Protein AF-A0A953EPS6-F1 (afdb_monomer)

Radius of gyration: 13.83 Å; Cα contacts (8 Å, |Δi|>4): 116; chains: 1; bounding box: 34×36×32 Å

Foldseek 3Di:
DDDLVVLLVLLLVLLQVLCVVVVADRAAEEDDDPDPPDQKDWDADPVRHIYIHGYRPPDDVVVVSVRNLVVRCVSRVPDDPRSVVSSVSSVVSCVVVVSDPDDPVVVPD

Secondary structure (DSSP, 8-state):
---HHHHHHHHHHHHHHHHHHTT---PEEESS-SSTT-SEEEEE-TTS-EEEEE--TTS-HHHHHHHHHHHHHHHTT--HHHHHHHHHHHHHHHHHTT-SSS-GGGG--

Mean predicted aligned error: 4.7 Å

Nearest PDB structures (foldseek):
  7qo7-assembly1_A  TM=3.379E-01  e=9.045E+00  Severe acute respiratory syndrome coronavirus 2
  6cs2-assembly1_A  TM=3.136E-01  e=9.630E+00  Severe acute respiratory syndrome-related coronavirus

Solvent-accessible surface area (backbone atoms only — not comparable to full-atom values): 6613 Å² total; per-residue (Å²): 133,83,54,72,66,59,55,48,53,50,50,52,51,50,48,44,54,51,36,50,77,72,73,44,78,73,62,50,79,48,68,62,34,94,54,85,92,44,62,64,42,78,45,81,45,98,87,73,51,38,40,39,19,34,42,65,79,97,51,63,66,69,59,47,53,50,52,55,52,52,48,48,32,62,77,60,70,50,54,74,72,60,33,55,57,47,52,52,52,50,51,49,48,34,48,78,68,66,68,50,89,73,75,79,80,81,75,81,124

Sequence (109 aa):
MQSSSLRFSESVRVLSDAARRLGWVVPAFRSPPQRPDVDRALRRRGDGHVTIAVRLAGRPFAAVQADLIDALLIVNEIVGADAQSSRRSLWNALALAGQVDGSPALLAA

pLDDT: mean 91.02, std 14.0, range [34.69, 98.69]

Structure (mmCIF, N/CA/C/O backbone):
data_AF-A0A953EPS6-F1
#
_entry.id   AF-A0A953EPS6-F1
#
loop_
_atom_site.group_PDB
_atom_site.id
_atom_site.type_symbol
_atom_site.label_atom_id
_atom_site.label_alt_id
_atom_site.label_comp_id
_atom_site.label_asym_id
_atom_site.label_entity_id
_atom_site.label_seq_id
_atom_site.pdbx_PDB_ins_code
_atom_site.Cartn_x
_atom_site.Cartn_y
_atom_site.Cartn_z
_atom_site.occupancy
_atom_site.B_iso_or_equiv
_atom_site.auth_seq_id
_atom_site.auth_comp_id
_atom_site.auth_asym_id
_atom_site.auth_atom_id
_atom_site.pdbx_PDB_model_num
ATOM 1 N N . MET A 1 1 ? -19.916 3.339 12.668 1.00 57.22 1 MET A N 1
ATOM 2 C CA . MET A 1 1 ? -18.459 3.425 12.412 1.00 57.22 1 MET A CA 1
ATOM 3 C C . MET A 1 1 ? -17.923 2.023 12.174 1.00 57.22 1 MET A C 1
ATOM 5 O O . MET A 1 1 ? -18.093 1.182 13.046 1.00 57.22 1 MET A O 1
ATOM 9 N N . GLN A 1 2 ? -17.336 1.749 11.006 1.00 70.19 2 GLN A N 1
ATOM 10 C CA . GLN A 1 2 ? -16.632 0.483 10.758 1.00 70.19 2 GLN A CA 1
ATOM 11 C C . GLN A 1 2 ? -15.368 0.416 11.634 1.00 70.19 2 GLN A C 1
ATOM 13 O O . GLN A 1 2 ? -14.738 1.446 11.879 1.00 70.19 2 GLN A O 1
ATOM 18 N N . SER A 1 3 ? -14.991 -0.771 12.122 1.00 88.25 3 SER A N 1
ATOM 19 C CA . SER A 1 3 ? -13.738 -0.929 12.869 1.00 88.25 3 SER A CA 1
ATOM 20 C C . SER A 1 3 ? -12.529 -0.709 11.948 1.00 88.25 3 SER A C 1
ATOM 22 O O . SER A 1 3 ? -12.542 -1.097 10.778 1.00 88.25 3 SER A O 1
ATOM 24 N N . SER A 1 4 ? -11.458 -0.103 12.471 1.00 88.31 4 SER A N 1
ATOM 25 C CA . SER A 1 4 ? -10.238 0.190 11.697 1.00 88.31 4 SER A CA 1
ATOM 26 C C . SER A 1 4 ? -9.595 -1.065 11.098 1.00 88.31 4 SER A C 1
ATOM 28 O O . SER A 1 4 ? -9.012 -1.003 10.020 1.00 88.31 4 SER A O 1
ATOM 30 N N . SER A 1 5 ? -9.743 -2.212 11.768 1.00 92.25 5 SER A N 1
ATOM 31 C CA . SER A 1 5 ? -9.252 -3.506 11.283 1.00 92.25 5 SER A CA 1
ATOM 32 C C . SER A 1 5 ? -10.045 -4.015 10.077 1.00 92.25 5 SER A C 1
ATOM 34 O O . SER A 1 5 ? -9.435 -4.446 9.106 1.00 92.25 5 SER A O 1
ATOM 36 N N . LEU A 1 6 ? -11.381 -3.904 10.088 1.00 94.75 6 LEU A N 1
ATOM 37 C CA . LEU A 1 6 ? -12.204 -4.278 8.930 1.00 94.75 6 LEU A CA 1
ATOM 38 C C . LEU A 1 6 ? -11.903 -3.382 7.728 1.00 94.75 6 LEU A C 1
ATOM 40 O O . LEU A 1 6 ? -11.690 -3.881 6.626 1.00 94.75 6 LEU A O 1
ATOM 44 N N . ARG A 1 7 ? -11.803 -2.068 7.957 1.00 95.06 7 ARG A N 1
ATOM 45 C CA . ARG A 1 7 ? -11.464 -1.106 6.902 1.00 95.06 7 ARG A CA 1
ATOM 46 C C . ARG A 1 7 ? -10.077 -1.373 6.305 1.00 95.06 7 ARG A C 1
ATOM 48 O O . ARG A 1 7 ? -9.880 -1.256 5.096 1.00 95.06 7 ARG A O 1
ATOM 55 N N . PHE A 1 8 ? -9.115 -1.767 7.145 1.00 97.00 8 PHE A N 1
ATOM 56 C CA . PHE A 1 8 ? -7.782 -2.186 6.710 1.00 97.00 8 PHE A CA 1
ATOM 57 C C . PHE A 1 8 ? -7.839 -3.437 5.832 1.00 97.00 8 PHE A C 1
ATOM 59 O O . PHE A 1 8 ? -7.292 -3.424 4.731 1.00 97.00 8 PHE A O 1
ATOM 66 N N . SER A 1 9 ? -8.529 -4.488 6.279 1.00 97.75 9 SER A N 1
ATOM 67 C CA . SER A 1 9 ? -8.672 -5.730 5.515 1.00 97.75 9 SER A CA 1
ATOM 68 C C . SER A 1 9 ? -9.350 -5.510 4.160 1.00 97.75 9 SER A C 1
ATOM 70 O O . SER A 1 9 ? -8.866 -6.032 3.157 1.00 97.75 9 SER A O 1
ATOM 72 N N . GLU A 1 10 ? -10.407 -4.695 4.097 1.00 97.94 10 GLU A N 1
ATOM 73 C CA . GLU A 1 10 ? -11.074 -4.356 2.832 1.00 97.94 10 GLU A CA 1
ATOM 74 C C . GLU A 1 10 ? -10.169 -3.549 1.897 1.00 97.94 10 GLU A C 1
ATOM 76 O O . GLU A 1 10 ? -10.034 -3.892 0.722 1.00 97.94 10 GLU A O 1
ATOM 81 N N . SER A 1 11 ? -9.472 -2.529 2.409 1.00 98.12 11 SER A N 1
ATOM 82 C CA . SER A 1 11 ? -8.517 -1.754 1.603 1.00 98.12 11 SER A CA 1
ATOM 83 C C . SER A 1 11 ? -7.397 -2.642 1.047 1.00 98.12 11 SER A C 1
ATOM 85 O O . SER A 1 11 ? -7.073 -2.559 -0.137 1.00 98.12 11 SER A O 1
ATOM 87 N N . VAL A 1 12 ? -6.840 -3.543 1.866 1.00 98.56 12 VAL A N 1
ATOM 88 C CA . VAL A 1 12 ? -5.827 -4.517 1.431 1.00 98.56 12 VAL A CA 1
ATOM 89 C C . VAL A 1 12 ? -6.373 -5.439 0.345 1.00 98.56 12 VAL A C 1
ATOM 91 O O . VAL A 1 12 ? -5.677 -5.678 -0.642 1.00 98.56 12 VAL A O 1
ATOM 94 N N . ARG A 1 13 ? -7.603 -5.943 0.490 1.00 98.62 13 ARG A N 1
ATOM 95 C CA . ARG A 1 13 ? -8.244 -6.808 -0.508 1.00 98.62 13 ARG A CA 1
ATOM 96 C C . ARG A 1 13 ? -8.379 -6.094 -1.852 1.00 98.62 13 ARG A C 1
ATOM 98 O O . ARG A 1 13 ? -7.897 -6.603 -2.860 1.00 98.62 13 ARG A O 1
ATOM 105 N N . VAL A 1 14 ? -8.952 -4.890 -1.848 1.00 98.69 14 VAL A N 1
ATOM 106 C CA . VAL A 1 14 ? -9.163 -4.070 -3.052 1.00 98.69 14 VAL A CA 1
ATOM 107 C C . VAL A 1 14 ? -7.843 -3.761 -3.758 1.00 98.69 14 VAL A C 1
ATOM 109 O O . VAL A 1 14 ? -7.729 -3.954 -4.970 1.00 98.69 14 VAL A O 1
ATOM 112 N N . LEU A 1 15 ? -6.830 -3.324 -3.006 1.00 98.69 15 LEU A N 1
ATOM 113 C CA . LEU A 1 15 ? -5.513 -3.005 -3.558 1.00 98.69 15 LEU A CA 1
ATOM 114 C C . LEU A 1 15 ? -4.792 -4.247 -4.085 1.00 98.69 15 LEU A C 1
ATOM 116 O O . LEU A 1 15 ? -4.164 -4.183 -5.138 1.00 98.69 15 LEU A O 1
ATOM 120 N N . SER A 1 16 ? -4.914 -5.383 -3.397 1.00 98.56 16 SER A N 1
ATOM 121 C CA . SER A 1 16 ? -4.343 -6.653 -3.858 1.00 98.56 16 SER A CA 1
ATOM 122 C C . SER A 1 16 ? -4.967 -7.094 -5.179 1.00 98.56 16 SER A C 1
ATOM 124 O O . SER A 1 16 ? -4.252 -7.510 -6.086 1.00 98.56 16 SER A O 1
ATOM 126 N N . ASP A 1 17 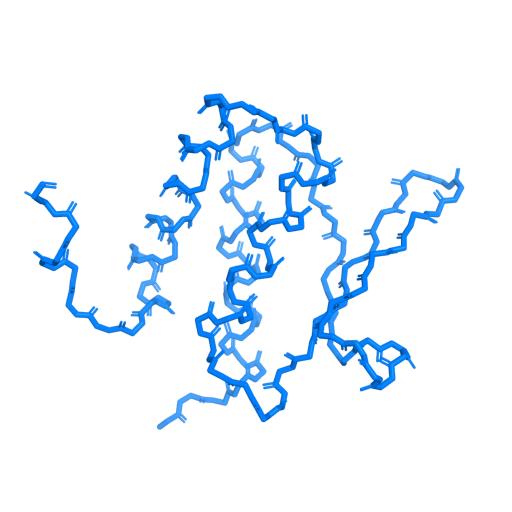? -6.286 -6.973 -5.322 1.00 98.62 17 ASP A N 1
ATOM 127 C CA . ASP A 1 17 ? -6.978 -7.322 -6.564 1.00 98.62 17 ASP A CA 1
ATOM 128 C C . ASP A 1 17 ? -6.607 -6.375 -7.710 1.00 98.62 17 ASP A C 1
ATOM 130 O O . ASP A 1 17 ? -6.413 -6.818 -8.842 1.00 98.62 17 ASP A O 1
ATOM 134 N N . ALA A 1 18 ? -6.465 -5.077 -7.426 1.00 98.25 18 ALA A N 1
ATOM 135 C CA . ALA A 1 18 ? -5.983 -4.108 -8.404 1.00 98.25 18 ALA A CA 1
ATOM 136 C C . ALA A 1 18 ? -4.540 -4.409 -8.843 1.00 98.25 18 ALA A C 1
ATOM 138 O O . ALA A 1 18 ? -4.272 -4.457 -10.040 1.00 98.25 18 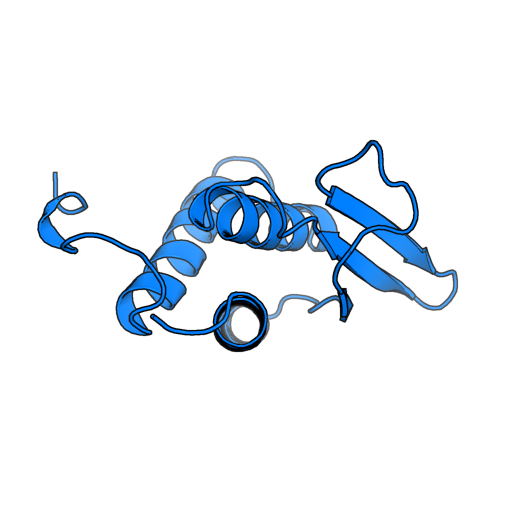ALA A O 1
ATOM 139 N N . ALA A 1 19 ? -3.638 -4.698 -7.903 1.00 97.75 19 ALA A N 1
ATOM 140 C CA . ALA A 1 19 ? -2.255 -5.066 -8.194 1.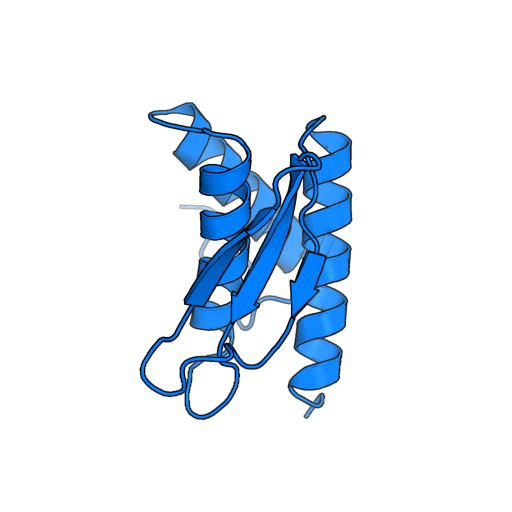00 97.75 19 ALA A CA 1
ATOM 141 C C . ALA A 1 19 ? -2.162 -6.348 -9.043 1.00 97.75 19 ALA A C 1
ATOM 143 O O . ALA A 1 19 ? -1.440 -6.371 -10.036 1.00 97.75 19 ALA A O 1
ATOM 144 N N . ARG A 1 20 ? -2.955 -7.387 -8.737 1.00 98.00 20 ARG A N 1
ATOM 145 C CA . ARG A 1 20 ? -3.012 -8.6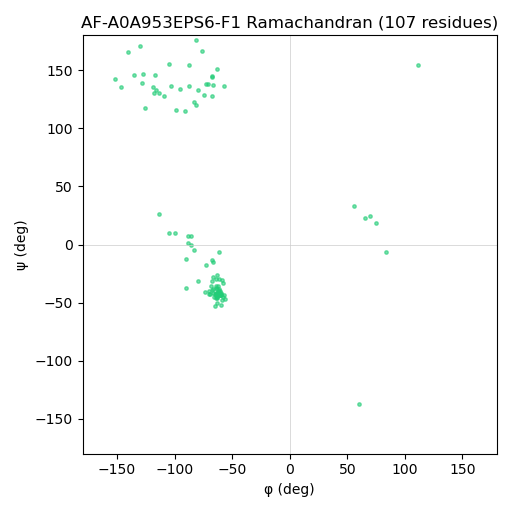13 -9.560 1.00 98.00 20 ARG A CA 1
ATOM 146 C C . ARG A 1 20 ? -3.451 -8.328 -10.994 1.00 98.00 20 ARG A C 1
ATOM 148 O O . ARG A 1 20 ? -2.860 -8.871 -11.920 1.00 98.00 20 ARG A O 1
ATOM 155 N N . ARG A 1 21 ? -4.453 -7.462 -11.188 1.00 97.25 21 ARG A N 1
ATOM 156 C CA . ARG A 1 21 ? -4.908 -7.045 -12.529 1.00 97.25 21 ARG A CA 1
ATOM 157 C C . ARG A 1 21 ? -3.835 -6.293 -13.319 1.00 97.25 21 ARG A C 1
ATOM 159 O O . ARG A 1 21 ? -3.855 -6.344 -14.542 1.00 97.25 21 ARG A O 1
ATOM 166 N N . LEU A 1 22 ? -2.905 -5.634 -12.632 1.00 94.75 22 LEU A N 1
ATOM 167 C CA . LEU A 1 22 ? -1.745 -4.967 -13.228 1.00 94.75 22 LEU A CA 1
ATOM 168 C C . LEU A 1 22 ? -0.544 -5.912 -13.435 1.00 94.75 22 LEU A C 1
ATOM 170 O O . LEU A 1 22 ? 0.495 -5.472 -13.917 1.00 94.75 22 LEU A O 1
ATOM 174 N N . GLY A 1 23 ? -0.659 -7.196 -13.071 1.00 96.44 23 GLY A N 1
ATOM 175 C CA . GLY A 1 23 ? 0.434 -8.170 -13.160 1.00 96.44 23 GLY A CA 1
ATOM 176 C C . GLY A 1 23 ? 1.510 -8.005 -12.082 1.00 96.44 23 GLY A C 1
ATOM 177 O O . GLY A 1 23 ? 2.625 -8.489 -12.248 1.00 96.44 23 GLY A O 1
ATOM 178 N N . TRP A 1 24 ? 1.203 -7.305 -10.990 1.00 96.94 24 TRP A N 1
ATOM 179 C CA . TRP A 1 24 ? 2.166 -6.980 -9.941 1.00 96.94 24 TRP A CA 1
ATOM 180 C C . TRP A 1 24 ? 2.272 -8.065 -8.870 1.00 96.94 24 TRP A C 1
ATOM 182 O O . TRP A 1 24 ? 1.312 -8.778 -8.560 1.00 96.94 24 TRP A O 1
ATOM 192 N N . VAL A 1 25 ? 3.433 -8.116 -8.219 1.00 95.44 25 VAL A N 1
ATOM 193 C CA . VAL A 1 25 ? 3.643 -8.878 -6.990 1.00 95.44 25 VAL A CA 1
ATOM 194 C C . VAL A 1 25 ? 2.838 -8.241 -5.858 1.00 95.44 25 VAL A C 1
ATOM 196 O O . VAL A 1 25 ? 2.953 -7.046 -5.570 1.00 95.44 25 VAL A O 1
ATOM 199 N N . VAL A 1 26 ? 2.046 -9.069 -5.176 1.00 97.44 26 VAL A N 1
ATOM 200 C CA . VAL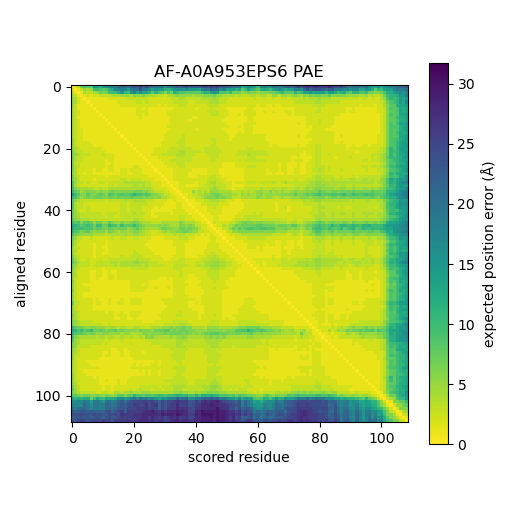 A 1 26 ? 1.278 -8.674 -3.990 1.00 97.44 26 VAL A CA 1
ATOM 201 C C . VAL A 1 26 ? 2.034 -9.106 -2.730 1.00 97.44 26 VAL A C 1
ATOM 203 O O . VAL A 1 26 ? 2.192 -10.309 -2.507 1.00 97.44 26 VAL A O 1
ATOM 206 N N . PRO A 1 27 ? 2.496 -8.169 -1.882 1.00 97.38 27 PRO A N 1
ATOM 207 C CA . PRO A 1 27 ? 3.145 -8.515 -0.627 1.00 97.38 27 PRO A CA 1
ATOM 208 C C . PRO A 1 27 ? 2.125 -8.964 0.430 1.00 97.38 27 PRO A C 1
ATOM 210 O O . PRO A 1 27 ? 0.922 -8.726 0.322 1.00 97.38 27 PRO A O 1
ATOM 213 N N . ALA A 1 28 ? 2.612 -9.566 1.513 1.00 97.56 28 ALA A N 1
ATOM 214 C CA . ALA A 1 28 ? 1.801 -9.779 2.705 1.00 97.56 28 ALA A CA 1
ATOM 215 C C . ALA A 1 28 ? 1.627 -8.455 3.465 1.00 97.56 28 ALA A C 1
ATOM 217 O O . ALA A 1 28 ? 2.618 -7.804 3.795 1.00 97.56 28 ALA A O 1
ATOM 218 N N . PHE A 1 29 ? 0.394 -8.085 3.804 1.00 97.94 29 PHE A N 1
ATOM 219 C CA . PHE A 1 29 ? 0.100 -6.876 4.577 1.00 97.94 29 PHE A CA 1
ATOM 220 C C . PHE A 1 29 ? -0.228 -7.207 6.035 1.00 97.94 29 PHE A C 1
ATOM 222 O O . PHE A 1 29 ? -0.956 -8.160 6.318 1.00 97.94 29 PHE A O 1
ATOM 229 N N . ARG A 1 30 ? 0.316 -6.427 6.973 1.00 97.00 30 ARG A N 1
ATOM 230 C CA . ARG A 1 30 ? 0.139 -6.599 8.423 1.00 97.00 30 ARG A CA 1
ATOM 231 C C . ARG A 1 30 ? -0.010 -5.255 9.142 1.00 97.00 30 ARG A C 1
ATOM 233 O O . ARG A 1 30 ? 0.304 -4.198 8.605 1.00 97.00 30 ARG A O 1
ATOM 240 N N . SER A 1 31 ? -0.466 -5.316 10.386 1.00 95.94 31 SER A N 1
ATOM 241 C CA . SER A 1 31 ? -0.483 -4.199 11.331 1.00 95.94 31 SER A CA 1
ATOM 242 C C . SER A 1 31 ? -0.390 -4.757 12.760 1.00 95.94 31 SER A C 1
ATOM 244 O O . SER A 1 31 ? -1.030 -5.779 13.020 1.00 95.94 31 SER A O 1
ATOM 246 N N . PRO A 1 32 ? 0.326 -4.103 13.694 1.00 95.19 32 PRO A N 1
ATOM 247 C CA . PRO A 1 32 ? 1.217 -2.955 13.485 1.00 95.19 32 PRO A CA 1
ATOM 248 C C . PRO A 1 32 ? 2.615 -3.389 12.983 1.00 95.19 32 PRO A C 1
ATOM 250 O O . PRO A 1 32 ? 2.895 -4.588 12.879 1.00 95.19 32 PRO A O 1
ATOM 253 N N . PRO A 1 33 ? 3.521 -2.444 12.668 1.00 96.19 33 PRO A N 1
ATOM 254 C CA . PRO A 1 33 ? 4.940 -2.739 12.490 1.00 96.19 33 PRO A CA 1
ATOM 255 C C . PRO A 1 33 ? 5.567 -3.260 13.789 1.00 96.19 33 PRO A C 1
ATOM 257 O O . PRO A 1 33 ? 5.147 -2.897 14.883 1.00 96.19 33 PRO A O 1
ATOM 260 N N . GLN A 1 34 ? 6.610 -4.088 13.672 1.00 93.06 34 GLN A N 1
ATOM 261 C CA . GLN A 1 34 ? 7.347 -4.595 14.840 1.00 93.06 34 GLN A CA 1
ATOM 262 C C . GLN A 1 34 ? 8.099 -3.476 15.583 1.00 93.06 34 GLN A C 1
ATOM 264 O O . GLN A 1 34 ? 8.323 -3.566 16.786 1.00 93.06 34 GLN A O 1
ATOM 269 N N . ARG A 1 35 ? 8.488 -2.426 14.853 1.00 92.19 35 ARG A N 1
ATOM 270 C CA . ARG A 1 35 ? 9.085 -1.205 15.389 1.00 92.19 35 ARG A CA 1
ATOM 271 C C . ARG A 1 35 ? 7.970 -0.192 15.689 1.00 92.19 35 ARG A C 1
ATOM 273 O O . ARG A 1 35 ? 7.298 0.221 14.747 1.00 92.19 35 ARG A O 1
ATOM 280 N N . PRO A 1 36 ? 7.733 0.190 16.954 1.00 84.19 36 PRO A N 1
ATOM 281 C CA . PRO A 1 36 ? 6.605 1.052 17.316 1.00 84.19 36 PRO A CA 1
ATOM 282 C C . PRO A 1 36 ? 6.792 2.516 16.887 1.00 84.19 36 PRO A C 1
ATOM 284 O O . PRO A 1 36 ? 5.819 3.261 16.824 1.00 84.19 36 PRO A O 1
ATOM 287 N N . ASP A 1 37 ? 8.026 2.918 16.582 1.00 90.81 37 ASP A N 1
ATOM 288 C CA . ASP A 1 37 ? 8.435 4.269 16.193 1.00 90.81 37 ASP A CA 1
ATOM 289 C C . ASP A 1 37 ? 8.218 4.582 14.705 1.00 90.81 37 ASP 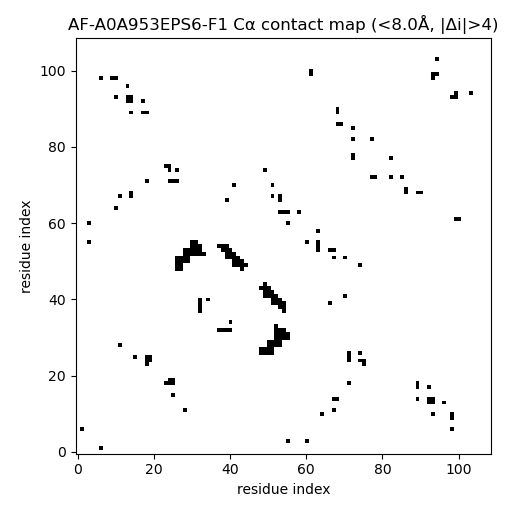A C 1
ATOM 291 O O . ASP A 1 37 ? 8.443 5.713 14.279 1.00 90.81 37 ASP A O 1
ATOM 295 N N . VAL A 1 38 ? 7.786 3.601 13.904 1.00 95.06 38 VAL A N 1
ATOM 296 C CA . VAL A 1 38 ? 7.600 3.774 12.459 1.00 95.06 38 VAL A CA 1
ATOM 297 C C . VAL A 1 38 ? 6.148 3.598 12.037 1.00 95.06 38 VAL A C 1
ATOM 299 O O . VAL A 1 38 ? 5.406 2.763 12.554 1.00 95.06 38 VAL A O 1
ATOM 302 N N . ASP A 1 39 ? 5.757 4.361 11.023 1.00 96.19 39 ASP A N 1
ATOM 303 C CA . ASP A 1 39 ? 4.418 4.295 10.434 1.00 96.19 39 ASP A CA 1
ATOM 304 C C . ASP A 1 39 ? 4.256 3.134 9.460 1.00 96.19 39 ASP A C 1
ATOM 306 O O . ASP A 1 39 ? 3.173 2.561 9.337 1.00 96.19 39 ASP A O 1
ATOM 310 N N . ARG A 1 40 ? 5.348 2.769 8.789 1.00 97.06 40 ARG A N 1
ATOM 311 C CA . ARG A 1 40 ? 5.396 1.729 7.770 1.00 97.06 40 ARG A CA 1
ATOM 312 C C . ARG A 1 40 ? 6.744 1.028 7.823 1.00 97.06 40 ARG A C 1
ATOM 314 O O . ARG A 1 40 ? 7.785 1.675 7.880 1.00 97.06 40 ARG A O 1
ATOM 321 N N . ALA A 1 41 ? 6.724 -0.297 7.754 1.00 97.06 41 ALA A N 1
ATOM 322 C CA . ALA A 1 41 ? 7.914 -1.126 7.635 1.00 97.06 41 ALA A CA 1
ATOM 323 C C . ALA A 1 41 ? 7.771 -2.091 6.458 1.00 97.06 41 ALA A C 1
ATOM 325 O O . ALA A 1 41 ? 6.713 -2.687 6.255 1.00 97.06 41 ALA A O 1
ATOM 326 N N . LEU A 1 42 ? 8.859 -2.271 5.714 1.00 96.19 42 LEU A N 1
ATOM 327 C CA . LEU A 1 42 ? 8.975 -3.240 4.632 1.00 96.19 42 LEU A CA 1
ATOM 328 C C . LEU A 1 42 ? 10.075 -4.233 4.994 1.00 96.19 42 LEU A C 1
ATOM 330 O O . LEU A 1 42 ? 11.182 -3.840 5.358 1.00 96.19 42 LEU A O 1
ATOM 334 N N . ARG A 1 43 ? 9.774 -5.527 4.887 1.00 95.56 43 ARG A N 1
ATOM 335 C CA . ARG A 1 43 ? 10.739 -6.608 5.097 1.00 95.56 43 ARG A CA 1
ATOM 336 C C . ARG A 1 43 ? 10.757 -7.522 3.883 1.00 95.56 43 ARG A C 1
ATOM 338 O O . ARG A 1 43 ? 9.756 -8.181 3.606 1.00 95.56 43 ARG A O 1
ATOM 345 N N . ARG A 1 44 ? 11.905 -7.595 3.206 1.00 94.75 44 ARG A N 1
ATOM 346 C CA . ARG A 1 44 ? 12.186 -8.608 2.181 1.00 94.75 44 ARG A CA 1
ATOM 347 C C . ARG A 1 44 ? 12.759 -9.857 2.855 1.00 94.75 44 ARG A C 1
ATOM 349 O O . ARG A 1 44 ? 13.567 -9.750 3.780 1.00 94.75 44 ARG A O 1
ATOM 356 N N . ARG A 1 45 ? 12.288 -11.030 2.451 1.00 90.94 45 ARG A N 1
ATOM 357 C CA . ARG A 1 45 ? 12.782 -12.340 2.888 1.00 90.94 45 ARG A CA 1
ATOM 358 C C . ARG A 1 45 ? 13.626 -12.950 1.764 1.00 90.94 45 ARG A C 1
ATOM 360 O O . ARG A 1 45 ? 13.458 -12.593 0.603 1.00 90.94 45 ARG A O 1
ATOM 367 N N . GLY A 1 46 ? 14.551 -13.843 2.120 1.00 88.25 46 GLY A N 1
ATOM 368 C CA . GLY A 1 46 ? 15.464 -14.476 1.154 1.00 88.25 46 GLY A CA 1
ATOM 369 C C . GLY A 1 46 ? 14.772 -15.401 0.144 1.00 88.25 46 GLY A C 1
ATOM 370 O O . GLY A 1 46 ? 15.351 -15.717 -0.882 1.00 88.25 46 GLY A O 1
ATOM 371 N N . ASP A 1 47 ? 13.527 -15.787 0.415 1.00 89.62 47 ASP A N 1
ATOM 372 C CA . ASP A 1 47 ? 12.646 -16.588 -0.444 1.00 89.62 47 ASP A CA 1
ATOM 373 C C . ASP A 1 47 ? 11.820 -15.732 -1.431 1.00 89.62 47 ASP A C 1
ATOM 375 O O . ASP A 1 47 ? 10.918 -16.235 -2.093 1.00 89.62 47 ASP A O 1
ATOM 379 N N . GLY A 1 48 ? 12.096 -14.426 -1.515 1.00 84.69 48 GLY A N 1
ATOM 380 C CA . GLY A 1 48 ? 11.378 -13.493 -2.385 1.00 84.69 48 GLY A CA 1
ATOM 381 C C . GLY A 1 48 ? 10.071 -12.956 -1.795 1.00 84.69 48 GLY A C 1
ATOM 382 O O . GLY A 1 48 ? 9.493 -12.022 -2.355 1.00 84.69 48 GLY A O 1
ATOM 383 N N . HIS A 1 49 ? 9.615 -13.450 -0.639 1.00 92.62 49 HIS A N 1
ATOM 384 C CA . HIS A 1 49 ? 8.426 -12.906 0.008 1.00 92.62 49 HIS A CA 1
ATOM 385 C C . HIS A 1 49 ? 8.695 -11.515 0.593 1.00 92.62 49 HIS A C 1
ATOM 387 O O . HIS A 1 49 ? 9.701 -11.257 1.262 1.00 92.62 49 HIS A O 1
ATOM 393 N N . VAL A 1 50 ? 7.735 -10.608 0.409 1.00 96.69 50 VAL A N 1
ATOM 394 C CA . VAL A 1 50 ? 7.778 -9.270 1.003 1.00 96.69 50 VAL A CA 1
ATOM 395 C C . VAL A 1 50 ? 6.620 -9.100 1.972 1.00 96.69 50 VAL A C 1
ATOM 397 O O . VAL A 1 50 ? 5.479 -9.438 1.665 1.00 96.69 50 VAL A O 1
ATOM 400 N N . THR A 1 51 ? 6.912 -8.588 3.166 1.00 97.62 51 THR A N 1
ATOM 401 C CA . THR A 1 51 ? 5.899 -8.195 4.150 1.00 97.62 51 THR A CA 1
ATOM 402 C C . THR A 1 51 ? 5.928 -6.689 4.348 1.00 97.62 51 THR A C 1
ATOM 404 O O . THR A 1 51 ? 6.986 -6.117 4.612 1.00 97.62 51 THR A O 1
ATOM 407 N N . ILE A 1 52 ? 4.754 -6.074 4.274 1.00 97.88 52 ILE A N 1
ATOM 408 C CA . ILE A 1 52 ? 4.502 -4.675 4.594 1.00 97.88 52 ILE A CA 1
ATOM 409 C C . ILE A 1 52 ? 3.706 -4.631 5.889 1.00 97.88 52 ILE A C 1
ATOM 411 O O . ILE A 1 52 ? 2.667 -5.279 6.004 1.00 97.88 52 ILE A O 1
ATOM 415 N N . ALA A 1 53 ? 4.177 -3.867 6.864 1.00 97.88 53 ALA A N 1
ATOM 416 C CA . ALA A 1 53 ? 3.433 -3.592 8.081 1.00 97.88 53 ALA A CA 1
ATOM 417 C C . ALA A 1 53 ? 3.169 -2.092 8.202 1.00 97.88 53 ALA A C 1
ATOM 419 O O . ALA A 1 53 ? 4.085 -1.303 7.979 1.00 97.88 53 ALA A O 1
ATOM 420 N N . VAL A 1 54 ? 1.945 -1.699 8.559 1.00 97.94 54 VAL A N 1
ATOM 421 C CA . VAL A 1 54 ? 1.546 -0.289 8.711 1.00 97.94 54 VAL A CA 1
ATOM 422 C C . VAL A 1 54 ? 0.901 -0.036 10.065 1.00 97.94 54 VAL A C 1
ATOM 424 O O . VAL A 1 54 ? 0.228 -0.904 10.621 1.00 97.94 54 VAL A O 1
ATOM 427 N N . ARG A 1 55 ? 1.111 1.157 10.616 1.00 97.12 55 ARG A N 1
ATOM 428 C CA . ARG A 1 55 ? 0.487 1.608 11.860 1.00 97.12 55 ARG A CA 1
ATOM 429 C C . ARG A 1 55 ? -0.904 2.160 11.558 1.00 97.12 55 ARG A C 1
ATOM 431 O O . ARG A 1 55 ? -1.027 3.108 10.786 1.00 97.12 55 ARG A O 1
ATOM 438 N N . LEU A 1 56 ? -1.934 1.591 12.190 1.00 95.75 56 LEU A N 1
ATOM 439 C CA . LEU A 1 56 ? -3.317 2.090 12.100 1.00 95.75 56 LEU A CA 1
ATOM 440 C C . LEU A 1 56 ? -3.648 3.127 13.182 1.00 95.75 56 LEU A C 1
ATOM 442 O O . LEU A 1 56 ? -4.401 4.065 12.942 1.00 95.75 56 LEU A O 1
ATOM 446 N N . ALA A 1 57 ? -3.124 2.937 14.393 1.00 92.44 57 ALA A N 1
ATOM 447 C CA . ALA A 1 57 ? -3.507 3.729 15.557 1.00 92.44 57 ALA A CA 1
ATOM 448 C C . ALA A 1 57 ? -2.945 5.157 15.499 1.00 92.44 57 ALA A C 1
ATOM 450 O O . ALA A 1 57 ? -1.772 5.350 15.177 1.00 92.44 57 ALA A O 1
ATOM 451 N N . GLY A 1 58 ? -3.773 6.140 15.871 1.00 91.50 58 GLY A N 1
ATOM 452 C CA . GLY A 1 58 ? -3.374 7.548 15.981 1.00 91.50 58 GLY A CA 1
ATOM 453 C C . GLY A 1 58 ? -3.080 8.223 14.640 1.00 91.50 58 GLY A C 1
ATOM 454 O O . GLY A 1 58 ? -2.286 9.159 14.602 1.00 91.50 58 GLY A O 1
ATOM 455 N N . ARG A 1 59 ? -3.651 7.721 13.537 1.00 91.25 59 ARG A N 1
ATOM 456 C CA . ARG A 1 59 ? -3.424 8.246 12.186 1.00 91.25 59 ARG A CA 1
ATOM 457 C C . ARG A 1 59 ? -4.741 8.364 11.418 1.00 91.25 59 ARG A C 1
ATOM 459 O O . ARG A 1 59 ? -5.613 7.508 11.586 1.00 91.25 59 ARG A O 1
ATOM 466 N N . PRO A 1 60 ? -4.887 9.372 10.541 1.00 93.31 60 PRO A N 1
ATOM 467 C CA . PRO A 1 60 ? -5.958 9.384 9.556 1.00 93.31 60 PRO A CA 1
ATOM 468 C C . PRO A 1 60 ? -5.890 8.124 8.692 1.00 93.31 60 PRO A C 1
ATOM 470 O O . PRO A 1 60 ? -4.816 7.738 8.229 1.00 93.31 60 PRO A O 1
ATOM 473 N N . PHE A 1 61 ? -7.034 7.494 8.434 1.00 94.50 61 PHE A N 1
ATOM 474 C CA . PHE A 1 61 ? -7.050 6.244 7.675 1.00 94.50 61 PHE A CA 1
ATOM 475 C C . PHE A 1 61 ? -6.556 6.425 6.226 1.00 94.50 61 PHE A C 1
ATOM 477 O O . PHE A 1 61 ? -5.905 5.538 5.680 1.00 94.50 61 PHE A O 1
ATOM 484 N N . ALA A 1 62 ? -6.753 7.608 5.636 1.00 94.69 62 ALA A N 1
ATOM 485 C CA . ALA A 1 62 ? -6.191 7.956 4.329 1.00 94.69 62 ALA A CA 1
ATOM 486 C C . ALA A 1 62 ? -4.650 7.859 4.290 1.00 94.69 62 ALA A C 1
ATOM 488 O O . ALA A 1 62 ? -4.089 7.448 3.277 1.00 94.69 62 ALA A O 1
ATOM 489 N N . ALA A 1 63 ? -3.955 8.156 5.397 1.00 95.81 63 ALA A N 1
ATOM 490 C CA . ALA A 1 63 ? -2.500 7.997 5.478 1.00 95.81 63 ALA A CA 1
ATOM 491 C C . ALA A 1 63 ? -2.087 6.515 5.454 1.00 95.81 63 ALA A C 1
ATOM 493 O O . ALA A 1 63 ? -1.092 6.158 4.829 1.00 95.81 63 ALA A O 1
ATOM 494 N N . VAL A 1 64 ? -2.889 5.633 6.063 1.00 97.06 64 VAL A N 1
ATOM 495 C CA . VAL A 1 64 ? -2.700 4.175 5.977 1.00 97.06 64 VAL A CA 1
ATOM 496 C C . VAL A 1 64 ? -2.868 3.697 4.534 1.00 97.06 64 VAL A C 1
ATOM 498 O O . VAL A 1 64 ? -2.071 2.901 4.048 1.00 97.06 64 VAL A O 1
ATOM 501 N N . GLN A 1 65 ? -3.892 4.178 3.831 1.00 97.81 65 GLN A N 1
ATOM 502 C CA . GLN A 1 65 ? -4.133 3.810 2.433 1.00 97.81 65 GLN A CA 1
ATOM 503 C C . GLN A 1 65 ? -3.007 4.294 1.514 1.00 97.81 65 GLN A C 1
AT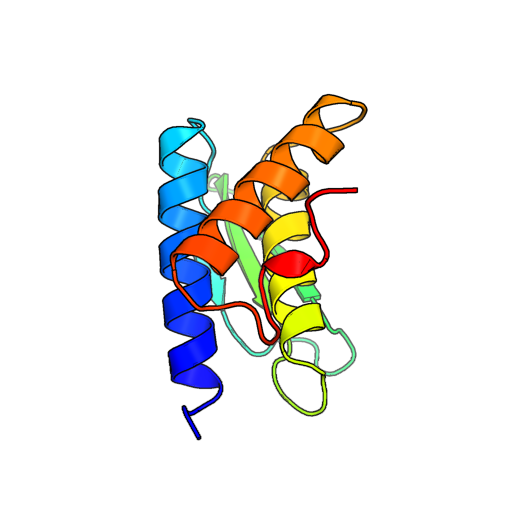OM 505 O O . GLN A 1 65 ? -2.530 3.519 0.685 1.00 97.81 65 GLN A O 1
ATOM 510 N N . ALA A 1 66 ? -2.526 5.525 1.714 1.00 97.81 66 ALA A N 1
ATOM 511 C CA . ALA A 1 66 ? -1.354 6.046 1.016 1.00 97.81 66 ALA A CA 1
ATOM 512 C C . ALA A 1 66 ? -0.123 5.154 1.246 1.00 97.81 66 ALA A C 1
ATOM 514 O O . ALA A 1 66 ? 0.563 4.789 0.293 1.00 97.81 66 ALA A O 1
ATOM 515 N N . ASP A 1 67 ? 0.098 4.717 2.490 1.00 98.00 67 ASP A N 1
ATOM 516 C CA . ASP A 1 67 ? 1.194 3.815 2.834 1.00 98.00 67 ASP A CA 1
ATOM 517 C C . ASP A 1 67 ? 1.122 2.462 2.122 1.00 98.00 67 ASP A C 1
ATOM 519 O O . ASP A 1 67 ? 2.149 1.935 1.691 1.00 98.00 67 ASP A O 1
ATOM 523 N N . LEU A 1 68 ? -0.079 1.894 1.993 1.00 98.38 68 LEU A N 1
ATOM 524 C CA . LEU A 1 68 ? -0.299 0.636 1.276 1.00 98.38 68 LEU A CA 1
ATOM 525 C C . LEU A 1 68 ? -0.029 0.785 -0.226 1.00 98.38 68 LEU A C 1
ATOM 527 O O . LEU A 1 68 ? 0.599 -0.089 -0.826 1.00 98.38 68 LEU A O 1
ATOM 531 N N . ILE A 1 69 ? -0.476 1.893 -0.818 1.00 98.38 69 ILE A N 1
ATOM 532 C CA . ILE A 1 69 ? -0.270 2.203 -2.235 1.00 98.38 69 ILE A CA 1
ATOM 533 C C . ILE A 1 69 ? 1.217 2.391 -2.526 1.00 98.38 69 ILE A C 1
ATOM 535 O O . ILE A 1 69 ? 1.761 1.716 -3.397 1.00 98.38 69 ILE A O 1
ATOM 539 N N . ASP A 1 70 ? 1.900 3.251 -1.771 1.00 97.69 70 ASP A N 1
ATOM 540 C CA . ASP A 1 70 ? 3.328 3.491 -1.975 1.00 97.69 70 ASP A CA 1
ATOM 541 C C . ASP A 1 70 ? 4.150 2.219 -1.749 1.00 97.69 70 ASP A C 1
ATOM 543 O O . ASP A 1 70 ? 5.112 1.971 -2.473 1.00 97.69 70 ASP A O 1
ATOM 547 N N . ALA A 1 71 ? 3.758 1.370 -0.795 1.00 97.12 71 ALA A N 1
ATOM 548 C CA . ALA A 1 71 ? 4.411 0.083 -0.602 1.00 97.12 71 ALA A CA 1
ATOM 549 C C . ALA A 1 71 ? 4.282 -0.830 -1.829 1.00 97.12 71 ALA A C 1
ATOM 551 O O . ALA A 1 71 ? 5.263 -1.475 -2.191 1.00 97.12 71 ALA A O 1
ATOM 552 N N . LEU A 1 72 ? 3.121 -0.876 -2.492 1.00 97.94 72 LEU A N 1
ATOM 553 C CA . LEU A 1 72 ? 2.955 -1.646 -3.730 1.00 97.94 72 LEU A CA 1
ATOM 554 C C . LEU A 1 72 ? 3.870 -1.137 -4.844 1.00 97.94 72 LEU A C 1
ATOM 556 O O . LEU A 1 72 ? 4.498 -1.951 -5.519 1.00 97.94 72 LEU A O 1
ATOM 560 N N . LEU A 1 73 ? 3.993 0.183 -4.993 1.00 97.94 73 LEU A N 1
ATOM 561 C CA . LEU A 1 73 ? 4.905 0.784 -5.965 1.00 97.94 73 LEU A CA 1
ATOM 562 C C . LEU A 1 73 ? 6.366 0.438 -5.652 1.00 97.94 73 LEU A C 1
ATOM 564 O O . LEU A 1 73 ? 7.093 0.033 -6.550 1.00 97.94 73 LEU A O 1
ATOM 568 N N . ILE A 1 74 ? 6.785 0.542 -4.386 1.00 97.19 74 ILE A N 1
ATOM 569 C CA . ILE A 1 74 ? 8.155 0.221 -3.950 1.00 97.19 74 ILE A CA 1
ATOM 570 C C . ILE A 1 74 ? 8.474 -1.263 -4.159 1.00 97.19 74 ILE A C 1
ATOM 572 O O . ILE A 1 74 ? 9.574 -1.610 -4.582 1.00 97.19 74 ILE A O 1
ATOM 576 N N . VAL A 1 75 ? 7.534 -2.157 -3.843 1.00 96.94 75 VAL A N 1
ATOM 577 C CA . VAL A 1 75 ? 7.735 -3.605 -4.000 1.00 96.94 75 VAL A CA 1
ATOM 578 C C . VAL A 1 75 ? 7.931 -3.985 -5.461 1.00 96.94 75 VAL A C 1
ATOM 580 O O . VAL A 1 75 ? 8.757 -4.855 -5.728 1.00 96.94 75 VAL A O 1
ATOM 583 N N . ASN A 1 76 ? 7.209 -3.314 -6.358 1.00 96.31 76 ASN A N 1
ATOM 584 C CA . ASN A 1 76 ? 7.203 -3.567 -7.797 1.00 96.31 76 ASN A CA 1
ATOM 585 C C . ASN A 1 76 ? 8.086 -2.593 -8.594 1.00 96.31 76 ASN A C 1
ATOM 587 O O . ASN A 1 76 ? 8.007 -2.574 -9.815 1.00 96.31 76 ASN A O 1
ATOM 591 N N . GLU A 1 77 ? 8.902 -1.784 -7.912 1.00 96.31 77 GLU A N 1
ATOM 592 C CA . GLU A 1 77 ? 9.894 -0.883 -8.518 1.00 96.31 77 GLU A CA 1
ATOM 593 C C . GLU A 1 77 ? 9.307 0.101 -9.550 1.00 96.31 77 GLU A C 1
ATOM 595 O O . GLU A 1 77 ? 9.959 0.509 -10.508 1.00 96.31 77 GLU A O 1
ATOM 600 N N . ILE A 1 78 ? 8.061 0.528 -9.331 1.00 97.25 78 ILE A N 1
ATOM 601 C CA . ILE A 1 78 ? 7.350 1.440 -10.229 1.00 97.25 78 ILE A CA 1
ATOM 602 C C . ILE A 1 78 ? 7.783 2.881 -9.945 1.00 97.25 78 ILE A C 1
ATOM 604 O O . ILE A 1 78 ? 7.584 3.400 -8.842 1.00 97.25 78 ILE A O 1
ATOM 608 N N . VAL A 1 79 ? 8.341 3.552 -10.953 1.00 92.31 79 VAL A N 1
ATOM 609 C CA . VAL A 1 79 ? 8.949 4.888 -10.832 1.00 92.31 79 VAL A CA 1
ATOM 610 C C . VAL A 1 79 ? 8.431 5.863 -11.896 1.00 92.31 79 VAL A C 1
ATOM 612 O O . VAL A 1 79 ? 7.713 5.487 -12.819 1.00 92.31 79 VAL A O 1
ATOM 615 N N . GLY A 1 80 ? 8.772 7.149 -11.759 1.00 89.69 80 GLY A N 1
ATOM 616 C CA . GLY A 1 80 ? 8.507 8.166 -12.782 1.00 89.69 80 GLY A CA 1
ATOM 617 C C . GLY A 1 80 ? 7.023 8.355 -13.126 1.00 89.69 80 GLY A C 1
ATOM 618 O O . GLY A 1 80 ? 6.167 8.414 -12.241 1.00 89.69 80 GLY A O 1
ATOM 619 N N . ALA A 1 81 ? 6.720 8.485 -14.421 1.00 84.88 81 ALA A N 1
ATOM 620 C CA . ALA A 1 81 ? 5.360 8.717 -14.914 1.00 84.88 81 ALA A CA 1
ATOM 621 C C . ALA A 1 81 ? 4.408 7.544 -14.606 1.00 84.88 81 ALA A C 1
ATOM 623 O O . ALA A 1 81 ? 3.247 7.770 -14.245 1.00 84.88 81 ALA A O 1
ATOM 624 N N . ASP A 1 82 ? 4.920 6.313 -14.656 1.00 91.19 82 ASP A N 1
ATOM 625 C CA . ASP A 1 82 ? 4.155 5.096 -14.372 1.00 91.19 82 ASP A CA 1
ATOM 626 C C . ASP A 1 82 ? 3.749 5.009 -12.901 1.00 91.19 82 ASP A C 1
ATOM 628 O O . ASP A 1 82 ? 2.661 4.533 -12.570 1.00 91.19 82 ASP A O 1
ATOM 632 N N . ALA A 1 83 ? 4.569 5.549 -11.995 1.00 94.12 83 ALA A N 1
ATOM 633 C CA . ALA A 1 83 ? 4.210 5.640 -10.585 1.00 94.12 83 ALA A CA 1
ATOM 634 C C . ALA A 1 83 ? 2.965 6.511 -10.385 1.00 94.12 83 ALA A C 1
ATOM 636 O O . ALA A 1 83 ? 2.075 6.163 -9.607 1.00 94.12 83 ALA A O 1
ATOM 637 N N . GLN A 1 84 ? 2.855 7.630 -11.102 1.00 93.62 84 GLN A N 1
ATOM 638 C CA . GLN A 1 84 ? 1.726 8.535 -10.921 1.00 93.62 84 GLN A CA 1
ATOM 639 C C . GLN A 1 84 ? 0.427 7.989 -11.523 1.00 93.62 84 GLN A C 1
ATOM 641 O O . GLN A 1 84 ? -0.629 8.088 -10.891 1.00 93.62 84 GLN A O 1
ATOM 646 N N . SER A 1 85 ? 0.482 7.376 -12.710 1.00 94.31 85 SER A N 1
ATOM 647 C CA . SER A 1 85 ? -0.683 6.695 -13.297 1.00 94.31 85 SER A CA 1
ATOM 648 C C . SER A 1 85 ? -1.141 5.513 -12.436 1.00 94.31 85 SER A C 1
ATOM 650 O O . SER A 1 85 ? -2.344 5.330 -12.221 1.00 94.31 85 SER A O 1
ATOM 652 N N . SER A 1 86 ? -0.197 4.774 -11.856 1.00 96.50 86 SER A N 1
ATOM 653 C CA . SER A 1 86 ? -0.500 3.650 -10.977 1.00 96.50 86 SER A CA 1
ATOM 654 C C . SER A 1 86 ? -1.116 4.083 -9.649 1.00 96.50 86 SER A C 1
ATOM 656 O O . SER A 1 86 ? -2.113 3.497 -9.228 1.00 96.50 86 SER A O 1
ATOM 658 N N . ARG A 1 87 ? -0.605 5.150 -9.010 1.00 96.75 87 ARG A N 1
ATOM 659 C CA . ARG A 1 87 ? -1.234 5.717 -7.801 1.00 96.75 87 ARG A CA 1
ATOM 660 C C . ARG A 1 87 ? -2.682 6.106 -8.059 1.00 96.75 87 ARG A C 1
ATOM 662 O O . ARG A 1 87 ? -3.548 5.737 -7.271 1.00 96.75 87 ARG A O 1
ATOM 669 N N . ARG A 1 88 ? -2.956 6.805 -9.168 1.00 95.56 88 ARG A N 1
ATOM 670 C CA . ARG A 1 88 ? -4.331 7.165 -9.555 1.00 95.56 88 ARG A CA 1
ATOM 671 C C . ARG A 1 88 ? -5.211 5.928 -9.708 1.00 95.56 88 ARG A C 1
ATOM 673 O O . ARG A 1 88 ? -6.313 5.898 -9.177 1.00 95.56 88 ARG A O 1
ATOM 680 N N . SER A 1 89 ? -4.707 4.893 -10.374 1.00 96.38 89 SER A N 1
ATOM 681 C CA . SER A 1 89 ? -5.449 3.645 -10.588 1.00 96.38 89 SER A CA 1
ATOM 682 C C . SER A 1 89 ? -5.792 2.936 -9.272 1.00 96.38 89 SER A C 1
ATOM 684 O O . SER A 1 89 ? -6.924 2.493 -9.083 1.00 96.38 89 SER A O 1
ATOM 686 N N . LEU A 1 90 ? -4.846 2.874 -8.330 1.00 98.06 90 LEU A N 1
ATOM 687 C CA . LEU A 1 90 ? -5.052 2.253 -7.019 1.00 98.06 90 LEU A CA 1
ATOM 688 C C . LEU A 1 90 ? -6.007 3.063 -6.127 1.00 98.06 90 LEU A C 1
ATOM 690 O O . LEU A 1 90 ? -6.879 2.483 -5.479 1.00 98.06 90 LEU A O 1
ATOM 694 N N . TRP A 1 91 ? -5.905 4.395 -6.135 1.00 97.69 91 TRP A N 1
ATOM 695 C CA . TRP A 1 91 ? -6.868 5.262 -5.449 1.00 97.69 91 TRP A CA 1
ATOM 696 C C . TRP A 1 91 ? -8.275 5.146 -6.037 1.00 97.69 91 TRP A C 1
ATOM 698 O O . TRP A 1 91 ? -9.238 5.024 -5.282 1.00 97.69 91 TRP A O 1
ATOM 708 N N . ASN A 1 92 ? -8.403 5.099 -7.366 1.00 96.56 92 ASN A N 1
ATOM 709 C CA . ASN A 1 92 ? -9.688 4.886 -8.031 1.00 96.56 92 ASN A CA 1
ATOM 710 C C . ASN A 1 92 ? -10.307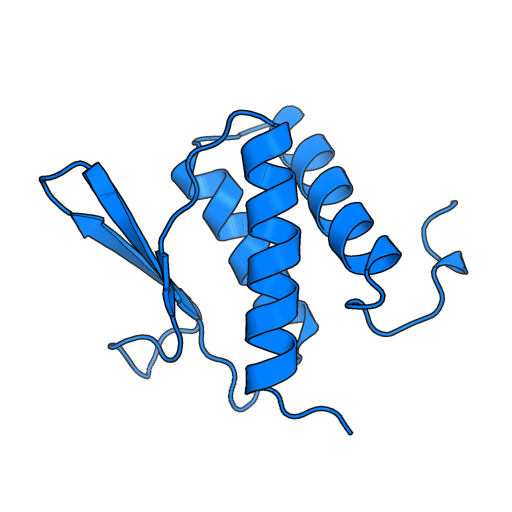 3.540 -7.636 1.00 96.56 92 ASN A C 1
ATOM 712 O O . ASN A 1 92 ? -11.506 3.475 -7.384 1.00 96.56 92 ASN A O 1
ATOM 716 N N . ALA A 1 93 ? -9.503 2.479 -7.514 1.00 97.88 93 ALA A N 1
ATOM 717 C CA . ALA A 1 93 ? -9.990 1.186 -7.039 1.00 97.88 93 ALA A CA 1
ATOM 718 C C . ALA A 1 93 ? -10.562 1.271 -5.611 1.00 97.88 93 ALA A C 1
ATOM 720 O O . ALA A 1 93 ? -11.640 0.737 -5.353 1.00 97.88 93 ALA A O 1
ATOM 721 N N . LEU A 1 94 ? -9.887 1.980 -4.698 1.00 97.62 94 LEU A N 1
ATOM 722 C CA . LEU A 1 94 ? -10.398 2.225 -3.344 1.00 97.62 94 LEU A CA 1
ATOM 723 C C . LEU A 1 94 ? -11.685 3.058 -3.355 1.00 97.62 94 LEU A C 1
ATOM 725 O O . LEU A 1 94 ? -12.621 2.732 -2.626 1.00 97.62 94 LEU A O 1
ATOM 729 N N . ALA A 1 95 ? -11.752 4.106 -4.178 1.00 95.88 95 ALA A N 1
ATOM 730 C CA . ALA A 1 95 ? -12.925 4.970 -4.285 1.00 95.88 95 ALA A CA 1
ATOM 731 C C . ALA A 1 95 ? -14.148 4.209 -4.822 1.00 95.88 95 ALA A C 1
ATOM 733 O O . ALA A 1 95 ? -15.219 4.268 -4.222 1.00 95.88 95 ALA A O 1
ATOM 734 N N . LEU A 1 96 ? -13.976 3.422 -5.890 1.00 95.06 96 LEU A N 1
ATOM 735 C CA . LEU A 1 96 ? -15.028 2.567 -6.455 1.00 95.06 96 LEU A CA 1
ATOM 736 C C . LEU A 1 96 ? -15.516 1.502 -5.463 1.00 95.06 96 LEU A C 1
ATOM 738 O O . LEU A 1 96 ? -16.680 1.116 -5.494 1.00 95.06 96 LEU A O 1
ATOM 742 N N . ALA A 1 97 ? -14.643 1.049 -4.562 1.00 95.31 97 ALA A N 1
ATOM 743 C CA . ALA A 1 97 ? -14.988 0.125 -3.484 1.00 95.31 97 ALA A CA 1
ATOM 744 C C . ALA A 1 97 ? -15.536 0.820 -2.217 1.00 95.31 97 ALA A C 1
ATOM 746 O O . ALA A 1 97 ? -15.691 0.168 -1.180 1.00 95.31 97 ALA A O 1
ATOM 747 N N . GLY A 1 98 ? -15.783 2.136 -2.260 1.00 93.88 98 GLY A N 1
ATOM 748 C CA . 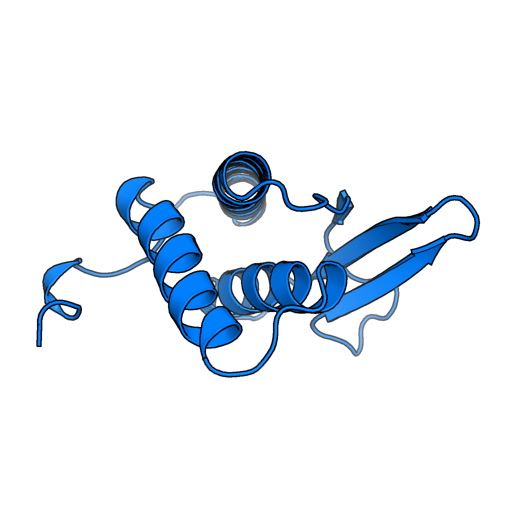GLY A 1 98 ? -16.296 2.912 -1.128 1.00 93.88 98 GLY A CA 1
ATOM 749 C C . GLY A 1 98 ? -15.336 2.998 0.064 1.00 93.88 98 GLY A C 1
ATOM 750 O O . GLY A 1 98 ? -15.780 3.185 1.192 1.00 93.88 98 GLY A O 1
ATOM 751 N N . GLN A 1 99 ? -14.029 2.814 -0.153 1.00 94.00 99 GLN A N 1
ATOM 752 C CA . GLN A 1 99 ? -13.018 2.810 0.915 1.00 94.00 99 GLN A CA 1
ATOM 753 C C . GLN A 1 99 ? -12.411 4.187 1.211 1.00 94.00 99 GLN A C 1
ATOM 755 O O . GLN A 1 99 ? -11.711 4.342 2.219 1.00 94.00 99 GLN A O 1
ATOM 760 N N . VAL A 1 100 ? -12.641 5.179 0.354 1.00 91.12 100 VAL A N 1
ATOM 761 C CA . VAL A 1 100 ? -12.161 6.555 0.539 1.00 91.12 100 VAL A CA 1
ATOM 762 C C . VAL A 1 100 ? -13.265 7.383 1.195 1.00 91.12 100 VAL A C 1
ATOM 764 O O . VAL A 1 100 ? -14.418 7.308 0.779 1.00 91.12 100 VAL A O 1
ATOM 767 N N . ASP A 1 101 ? -12.914 8.161 2.220 1.00 82.62 101 ASP A N 1
ATOM 768 C CA . ASP A 1 101 ? -13.856 9.100 2.836 1.00 82.62 101 ASP A CA 1
ATOM 769 C C . ASP A 1 101 ? -13.957 10.372 1.977 1.00 82.62 101 ASP A C 1
ATOM 771 O O . ASP A 1 101 ? -12.934 10.944 1.600 1.00 82.62 101 ASP A O 1
ATOM 775 N N . GLY A 1 102 ? -15.180 10.840 1.709 1.00 65.00 102 GLY A N 1
ATOM 776 C CA . GLY A 1 102 ? -15.450 12.049 0.918 1.00 65.00 102 GLY A CA 1
ATOM 777 C C . GLY A 1 102 ? -16.094 11.763 -0.444 1.00 65.00 102 GLY A C 1
ATOM 778 O O . GLY A 1 102 ? -15.977 10.672 -0.993 1.00 65.00 102 GLY A O 1
ATOM 779 N N . SER A 1 103 ? -16.831 12.744 -0.976 1.00 46.44 103 SER A N 1
ATOM 780 C CA . SER A 1 103 ? -17.535 12.617 -2.259 1.00 46.44 103 SER A CA 1
ATOM 781 C C . SER A 1 103 ? -16.537 12.489 -3.425 1.00 46.44 103 SER A C 1
ATOM 783 O O . SER A 1 103 ? -15.587 13.274 -3.476 1.00 46.44 103 SER A O 1
ATOM 785 N N . PRO A 1 104 ? -16.756 11.586 -4.404 1.00 48.78 104 PRO A N 1
ATOM 786 C CA . PRO A 1 104 ? -15.895 11.427 -5.587 1.00 48.78 104 PRO A CA 1
ATOM 787 C C . PRO A 1 104 ? -15.810 12.684 -6.479 1.00 48.78 104 PRO A C 1
ATOM 789 O O . PRO A 1 104 ? -15.020 12.726 -7.419 1.00 48.78 104 PRO A O 1
ATOM 792 N N . ALA A 1 105 ? -16.600 13.719 -6.182 1.00 47.44 105 ALA A N 1
ATOM 793 C CA . ALA A 1 105 ? -16.744 14.933 -6.977 1.00 47.44 105 ALA A CA 1
ATOM 794 C C . ALA A 1 105 ? -15.499 15.843 -7.042 1.00 47.44 105 ALA A C 1
ATOM 796 O O . ALA A 1 105 ? -15.459 16.715 -7.903 1.00 47.44 105 ALA A O 1
ATOM 797 N N . LEU A 1 106 ? -14.477 15.662 -6.193 1.00 47.34 106 LEU A N 1
ATOM 798 C CA . LEU A 1 106 ? -13.272 16.511 -6.237 1.00 47.34 106 LEU A CA 1
ATOM 799 C C . LEU A 1 106 ? -12.164 16.007 -7.186 1.00 47.34 106 LEU A C 1
ATOM 801 O O . LEU A 1 106 ? -11.107 16.625 -7.255 1.00 47.34 106 LEU A O 1
ATOM 805 N N . LEU A 1 107 ? -12.370 14.889 -7.894 1.00 42.28 107 LEU A N 1
ATOM 806 C CA . LEU A 1 107 ? -11.339 14.249 -8.730 1.00 42.28 107 LEU A CA 1
ATOM 807 C C . LEU A 1 107 ? -11.522 14.462 -10.246 1.00 42.28 107 LEU A C 1
ATOM 809 O O . LEU A 1 107 ? -10.819 13.830 -11.030 1.00 42.28 107 LEU A O 1
ATOM 813 N N . ALA A 1 108 ? -12.442 15.338 -10.663 1.00 34.69 108 ALA A N 1
ATOM 814 C CA . ALA A 1 108 ? -12.758 15.606 -12.074 1.00 34.69 108 ALA A CA 1
ATOM 815 C C . ALA A 1 108 ? -12.394 17.032 -12.551 1.00 34.69 108 ALA A C 1
ATOM 817 O O . ALA A 1 108 ? -13.023 17.531 -13.483 1.00 34.69 108 ALA A O 1
ATOM 818 N N . ALA A 1 109 ? -11.413 17.684 -11.918 1.00 35.56 109 ALA A N 1
ATOM 819 C CA . ALA A 1 109 ? -10.866 18.971 -12.363 1.00 35.56 109 ALA A CA 1
ATOM 820 C C . ALA A 1 109 ? -9.490 18.793 -13.015 1.00 35.56 109 ALA A C 1
ATOM 822 O O . ALA A 1 109 ? -8.671 18.032 -12.446 1.00 35.56 109 ALA A O 1
#